Protein AF-A0A183VAA6-F1 (afdb_monomer_lite)

Radius of gyration: 20.69 Å; chains: 1; bounding box: 38×31×51 Å

Sequence (106 aa):
MDIPTTSNKCILFDPDQLDDKVRSEILEAISNITNQSVNFEERHLTLSYEDWSAKQCINAILPEGLLFSGFSQVGHIVHVNLREELLPYKLAIGKILLEKINNCRY

InterPro domains:
  IPR056744 TRM5/TYW2-like, N-terminal domain [PF25133] (55-105)

Structure (mmCIF, N/CA/C/O backbone):
data_AF-A0A183VAA6-F1
#
_entry.id   AF-A0A183VAA6-F1
#
loop_
_atom_site.group_PDB
_atom_site.id
_atom_site.type_symbol
_atom_site.label_atom_id
_atom_site.label_alt_id
_atom_site.label_comp_id
_atom_site.label_asym_id
_atom_site.label_entity_id
_atom_site.label_seq_id
_atom_site.pdbx_PDB_ins_code
_atom_site.Cartn_x
_atom_site.Cartn_y
_atom_site.Cartn_z
_atom_site.occupancy
_atom_site.B_iso_or_equiv
_atom_site.auth_seq_id
_atom_site.auth_comp_id
_atom_site.auth_asym_id
_atom_site.auth_atom_id
_atom_site.pdbx_PDB_model_num
ATOM 1 N N . MET A 1 1 ? -16.802 10.772 1.376 1.00 41.09 1 MET A N 1
ATOM 2 C CA . MET A 1 1 ? -15.518 11.303 1.881 1.00 41.09 1 MET A CA 1
ATOM 3 C C . MET A 1 1 ? -15.828 11.630 3.318 1.00 41.09 1 MET A C 1
ATOM 5 O O . MET A 1 1 ? -16.369 12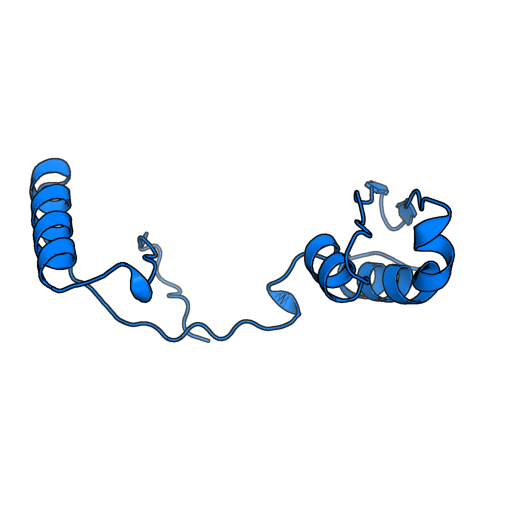.692 3.561 1.00 41.09 1 MET A O 1
ATOM 9 N N . ASP A 1 2 ? -15.628 10.680 4.229 1.00 44.75 2 ASP A N 1
ATOM 10 C CA . ASP A 1 2 ? -16.164 10.783 5.595 1.00 44.75 2 ASP A CA 1
ATOM 11 C C . ASP A 1 2 ? -15.107 10.346 6.610 1.00 44.75 2 ASP A C 1
ATOM 13 O O . ASP A 1 2 ? -15.318 9.485 7.460 1.00 44.75 2 ASP A O 1
ATOM 17 N N . ILE A 1 3 ? -13.926 10.951 6.488 1.00 54.28 3 ILE A N 1
ATOM 18 C CA . ILE A 1 3 ? -12.997 11.075 7.609 1.00 54.28 3 ILE A CA 1
ATOM 19 C C . ILE A 1 3 ? -13.364 12.412 8.268 1.00 54.28 3 ILE A C 1
ATOM 21 O O . ILE A 1 3 ? -13.439 13.412 7.546 1.00 54.28 3 ILE A O 1
ATOM 25 N N . PRO A 1 4 ? -13.645 12.470 9.581 1.00 46.66 4 PRO A N 1
ATOM 26 C CA . PRO A 1 4 ? -14.099 13.702 10.208 1.00 46.66 4 PRO A CA 1
ATOM 27 C C . PRO A 1 4 ? -13.077 14.822 10.000 1.00 46.66 4 PRO A C 1
ATOM 29 O O . PRO A 1 4 ? -11.905 14.685 10.335 1.00 46.66 4 PRO A O 1
ATOM 32 N N . THR A 1 5 ? -13.541 15.963 9.495 1.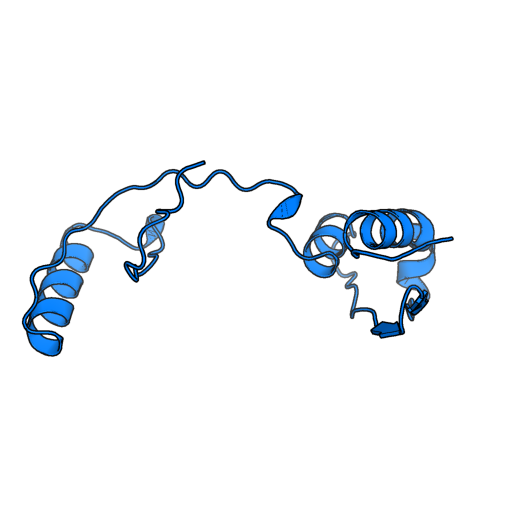00 51.75 5 THR A N 1
ATOM 33 C CA . THR A 1 5 ? -12.811 17.242 9.487 1.00 51.75 5 THR A CA 1
ATOM 34 C C . THR A 1 5 ? -12.638 17.835 10.890 1.00 51.75 5 THR A C 1
ATOM 36 O O . THR A 1 5 ? -12.029 18.892 11.048 1.00 51.75 5 THR A O 1
ATOM 39 N N . THR A 1 6 ? -13.156 17.179 11.928 1.00 47.84 6 THR A N 1
ATOM 40 C CA . THR A 1 6 ? -13.014 17.589 13.322 1.00 47.84 6 THR A CA 1
ATOM 41 C C . THR A 1 6 ? -11.829 16.880 13.968 1.00 47.84 6 THR A C 1
ATOM 43 O O . THR A 1 6 ? -11.623 15.685 13.787 1.00 47.84 6 THR A O 1
ATOM 46 N N . SER A 1 7 ? -11.045 17.634 14.742 1.00 56.06 7 SER A N 1
ATOM 47 C CA . SER A 1 7 ? -9.854 17.202 15.488 1.00 56.06 7 SER A CA 1
ATOM 48 C C . SER A 1 7 ? -10.178 16.220 16.636 1.00 56.06 7 SER A C 1
ATOM 50 O O . SER A 1 7 ? -9.749 16.417 17.772 1.00 56.06 7 SER A O 1
ATOM 52 N N . ASN A 1 8 ? -10.937 15.162 16.363 1.00 67.81 8 ASN A N 1
ATOM 53 C CA . ASN A 1 8 ? -11.266 14.110 17.312 1.00 67.81 8 ASN A CA 1
ATOM 54 C C . ASN A 1 8 ? -10.428 12.874 16.984 1.00 67.81 8 ASN A C 1
ATOM 56 O O . ASN A 1 8 ? -10.483 12.334 15.881 1.00 67.81 8 ASN A O 1
ATOM 60 N N . LYS A 1 9 ? -9.621 12.432 17.950 1.00 75.56 9 LYS A N 1
ATOM 61 C CA . LYS A 1 9 ? -8.839 11.197 17.837 1.00 75.56 9 LYS A CA 1
ATOM 62 C C . LYS A 1 9 ? -9.783 10.006 18.012 1.00 75.56 9 LYS A C 1
ATOM 64 O O . LYS A 1 9 ? -10.556 9.986 18.964 1.00 75.56 9 LYS A O 1
ATOM 69 N N . CYS A 1 10 ? -9.704 9.027 17.120 1.00 84.12 10 CYS A N 1
ATOM 70 C CA . CYS A 1 10 ? -10.439 7.766 17.217 1.00 84.12 10 CYS A CA 1
ATOM 71 C C . CYS A 1 10 ? -9.466 6.580 17.224 1.00 84.12 10 CYS A C 1
ATOM 73 O O . CYS A 1 10 ? -8.311 6.712 16.813 1.00 84.12 10 CYS A O 1
ATOM 75 N N . ILE A 1 11 ? -9.938 5.435 17.718 1.00 85.25 11 ILE A N 1
ATOM 76 C CA . ILE A 1 11 ? -9.210 4.163 17.702 1.00 85.25 11 ILE A CA 1
ATOM 77 C C . ILE A 1 11 ? -9.914 3.258 16.694 1.00 85.25 11 ILE A C 1
ATOM 79 O O . ILE A 1 11 ? -11.126 3.067 16.783 1.00 85.25 11 ILE A O 1
ATOM 83 N N . LEU A 1 12 ? -9.159 2.738 15.726 1.00 87.75 12 LEU A N 1
ATOM 84 C CA . LEU A 1 12 ? -9.667 1.792 14.738 1.00 87.75 12 LEU A CA 1
ATOM 85 C C . LEU A 1 12 ? -9.499 0.370 15.278 1.00 87.75 12 LEU A C 1
ATOM 87 O O . LEU A 1 12 ? -8.418 0.012 15.745 1.00 87.75 12 LEU A O 1
ATOM 91 N N . PHE A 1 13 ? -10.553 -0.429 15.183 1.00 88.38 13 PHE A N 1
ATOM 92 C CA . PHE A 1 13 ? -10.550 -1.828 15.589 1.00 88.38 13 PHE A CA 1
ATOM 93 C C . PHE A 1 13 ? -10.819 -2.726 14.385 1.00 88.38 13 PHE A C 1
ATOM 95 O O . PHE A 1 13 ? -11.508 -2.321 13.449 1.00 88.38 13 PHE A O 1
ATOM 102 N N . ASP A 1 14 ? -10.278 -3.940 14.434 1.00 87.00 14 ASP A N 1
ATOM 103 C CA . ASP A 1 14 ? -10.585 -4.999 13.478 1.00 87.00 14 ASP A CA 1
ATOM 104 C C . ASP A 1 14 ? -12.001 -5.547 13.759 1.00 87.00 14 ASP A C 1
ATOM 106 O O . ASP A 1 14 ? -12.230 -6.064 14.859 1.00 87.00 14 ASP A O 1
ATOM 110 N N . PRO A 1 15 ? -12.961 -5.419 12.821 1.00 85.38 15 PRO A N 1
ATOM 111 C CA . PRO A 1 15 ? -14.332 -5.886 13.020 1.00 85.38 15 PRO A CA 1
ATOM 112 C C . PRO A 1 15 ? -14.431 -7.385 13.316 1.00 85.38 15 PRO A C 1
ATOM 114 O O . PRO A 1 15 ? -15.298 -7.785 14.089 1.00 85.38 15 PRO A O 1
ATOM 117 N N . ASP A 1 16 ? -13.529 -8.200 12.763 1.00 87.56 16 ASP A N 1
ATOM 118 C CA . ASP A 1 16 ? -13.568 -9.660 12.916 1.00 87.56 16 ASP A CA 1
ATOM 119 C C . ASP A 1 16 ? -13.134 -10.118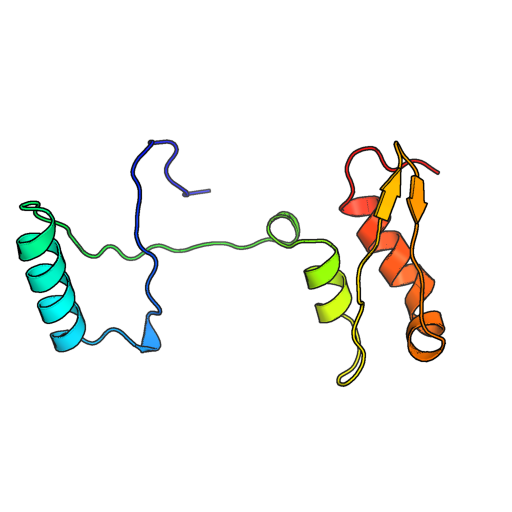 14.319 1.00 87.56 16 ASP A C 1
ATOM 121 O O . ASP A 1 16 ? -13.355 -11.264 14.712 1.00 87.56 16 ASP A O 1
ATOM 125 N N . GLN A 1 17 ? -12.535 -9.213 15.098 1.00 87.62 17 GLN A N 1
ATOM 126 C CA . GLN A 1 17 ? -12.076 -9.458 16.468 1.00 87.62 17 GLN A CA 1
ATOM 127 C C . GLN A 1 17 ? -12.976 -8.793 17.525 1.00 87.62 17 GLN A C 1
ATOM 129 O O . GLN A 1 17 ? -12.655 -8.822 18.713 1.00 87.62 17 GLN A O 1
ATOM 134 N N . LEU A 1 18 ? -14.095 -8.182 17.115 1.00 87.19 18 LEU A N 1
ATOM 135 C CA . LEU A 1 18 ? -15.010 -7.448 17.991 1.00 87.19 18 LEU A C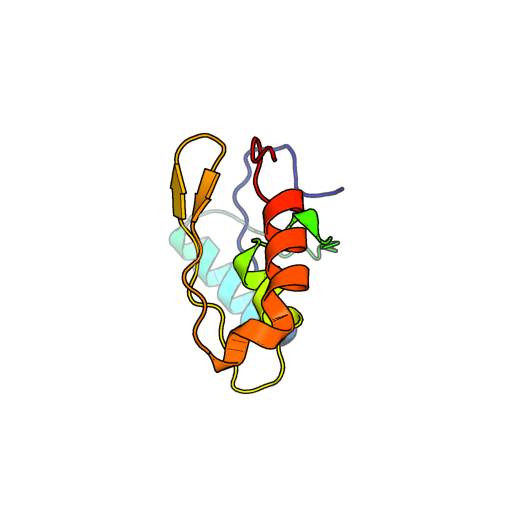A 1
ATOM 136 C C . LEU A 1 18 ? -16.336 -8.193 18.181 1.00 87.19 18 LEU A C 1
ATOM 138 O O . LEU A 1 18 ? -17.301 -7.966 17.452 1.00 87.19 18 LEU A O 1
ATOM 142 N N . ASP A 1 19 ? -16.413 -9.015 19.226 1.00 89.19 19 ASP A N 1
ATOM 143 C CA . ASP A 1 19 ? -17.693 -9.496 19.754 1.00 89.19 19 ASP A CA 1
ATOM 144 C C . ASP A 1 19 ? -18.254 -8.551 20.843 1.00 89.19 19 ASP A C 1
ATOM 146 O O . ASP A 1 19 ? -17.592 -7.612 21.299 1.00 89.19 19 ASP A O 1
ATOM 150 N N . ASP A 1 20 ? -19.500 -8.777 21.267 1.00 87.31 20 ASP A N 1
ATOM 151 C CA . ASP A 1 20 ? -20.168 -7.926 22.265 1.00 87.31 20 ASP A CA 1
ATOM 152 C C . ASP A 1 20 ? -19.476 -7.946 23.638 1.00 87.31 20 ASP A C 1
ATOM 154 O O . ASP A 1 20 ? -19.531 -6.965 24.391 1.00 87.31 20 ASP A O 1
ATOM 158 N N . LYS A 1 21 ? -18.784 -9.043 23.962 1.00 90.75 21 LYS A N 1
ATOM 159 C CA . LYS A 1 21 ? -18.037 -9.180 25.212 1.00 90.75 21 LYS A CA 1
ATOM 160 C C . LYS A 1 21 ? -16.775 -8.319 25.166 1.00 90.75 21 LYS A C 1
ATOM 162 O O . LYS A 1 21 ? -16.578 -7.494 26.055 1.00 90.75 21 LYS A O 1
ATOM 167 N N . VAL A 1 22 ? -15.980 -8.446 24.107 1.00 90.12 22 VAL A N 1
ATOM 168 C CA . VAL A 1 22 ? -14.763 -7.662 23.860 1.00 90.12 22 VAL A CA 1
ATOM 169 C C . VAL A 1 22 ? -15.092 -6.172 23.796 1.00 90.12 22 VAL A C 1
ATOM 171 O O . VAL A 1 22 ? -14.396 -5.360 24.402 1.00 90.12 22 VAL A O 1
ATOM 174 N N . ARG A 1 23 ? -16.196 -5.792 23.138 1.00 89.19 23 ARG A N 1
ATOM 175 C CA . ARG A 1 23 ? -16.677 -4.401 23.132 1.00 89.19 23 ARG A CA 1
ATOM 176 C C . ARG A 1 23 ? -16.915 -3.881 24.546 1.00 89.19 23 ARG A C 1
ATOM 178 O O . ARG A 1 23 ? -16.441 -2.799 24.880 1.00 89.19 23 ARG A O 1
ATOM 185 N N . SER A 1 24 ? -17.608 -4.652 25.379 1.00 89.25 24 SER A N 1
ATOM 186 C CA . SER A 1 24 ? -17.909 -4.258 26.759 1.00 89.25 24 SER A CA 1
ATOM 187 C C . SER A 1 24 ? -16.635 -4.086 27.595 1.00 89.25 24 SER A C 1
ATOM 189 O O . SER A 1 24 ? -16.486 -3.076 28.281 1.00 89.25 24 SER A O 1
ATOM 191 N N . GLU A 1 25 ? -15.682 -5.015 27.470 1.00 91.06 25 GLU A N 1
ATOM 192 C CA . GLU A 1 25 ? -14.381 -4.953 28.152 1.00 91.06 25 GLU A CA 1
ATOM 193 C C . GLU A 1 25 ? -13.565 -3.720 27.727 1.00 91.06 25 GLU A C 1
ATOM 195 O O . GLU A 1 25 ? -12.982 -3.033 28.568 1.00 91.06 25 GLU A O 1
ATOM 200 N N . ILE A 1 26 ? -13.557 -3.390 26.430 1.00 90.00 26 ILE A N 1
ATOM 201 C CA . ILE A 1 26 ? -12.867 -2.205 25.901 1.00 90.00 26 ILE A CA 1
ATOM 202 C C . ILE A 1 26 ? -13.500 -0.914 26.434 1.00 90.00 26 ILE A C 1
ATOM 204 O O . ILE A 1 26 ? -12.771 -0.006 26.840 1.00 90.00 26 ILE A O 1
ATOM 208 N N . LEU A 1 27 ? -14.835 -0.814 26.450 1.00 88.81 27 LEU A N 1
ATOM 209 C CA . LEU A 1 27 ? -15.533 0.366 26.975 1.00 88.81 27 LEU A CA 1
ATOM 210 C C . LEU A 1 27 ? -15.219 0.588 28.457 1.00 88.81 27 LEU A C 1
ATOM 212 O O . LEU A 1 27 ? -14.924 1.715 28.858 1.00 88.81 27 LEU A O 1
ATOM 216 N N . GLU A 1 28 ? -15.231 -0.482 29.254 1.00 89.25 28 GLU A N 1
ATOM 217 C CA . GLU A 1 28 ? -14.893 -0.422 30.676 1.00 89.25 28 GLU A CA 1
ATOM 218 C C . GLU A 1 28 ? -13.430 -0.002 30.884 1.00 89.25 28 GLU A C 1
ATOM 220 O O . GLU A 1 28 ? -13.147 0.920 31.652 1.00 89.25 28 GLU A O 1
ATOM 225 N N . ALA A 1 29 ? -12.495 -0.610 30.148 1.00 89.75 29 ALA A N 1
ATOM 226 C CA . ALA A 1 29 ? -11.076 -0.280 30.234 1.00 89.75 29 ALA A CA 1
ATOM 227 C C . ALA A 1 29 ? -10.797 1.186 29.867 1.00 89.75 29 ALA A C 1
ATOM 229 O O . ALA A 1 29 ? -10.073 1.879 30.586 1.00 89.75 29 ALA A O 1
ATOM 230 N N . ILE A 1 30 ? -11.392 1.689 28.779 1.00 87.38 30 ILE A N 1
ATOM 231 C CA . ILE A 1 30 ? -11.220 3.087 28.366 1.00 87.38 30 ILE A CA 1
ATOM 232 C C . ILE A 1 30 ? -11.835 4.028 29.401 1.00 87.38 30 ILE A C 1
ATOM 234 O O . ILE A 1 30 ? -11.202 5.029 29.748 1.00 87.38 30 ILE A O 1
ATOM 238 N N . SER A 1 31 ? -13.020 3.710 29.927 1.00 88.00 31 SER A N 1
ATOM 239 C CA . SER A 1 31 ? -13.669 4.533 30.948 1.00 88.00 31 SER A CA 1
ATOM 240 C C . SER A 1 31 ? -12.826 4.623 32.221 1.00 88.00 31 SER A C 1
ATOM 242 O O . SER A 1 31 ? -12.599 5.724 32.720 1.00 88.00 31 SER A O 1
ATOM 244 N N . ASN A 1 32 ? -12.252 3.505 32.672 1.00 89.19 32 ASN A N 1
ATOM 245 C CA . ASN A 1 32 ? -11.381 3.455 33.849 1.00 89.19 32 ASN A CA 1
ATOM 246 C C . ASN A 1 32 ? -10.074 4.248 33.678 1.00 89.19 32 ASN A C 1
ATOM 248 O O . ASN A 1 32 ? -9.579 4.834 34.638 1.00 89.19 32 ASN A O 1
ATOM 252 N N . ILE A 1 33 ? -9.498 4.272 32.472 1.00 88.38 33 ILE A N 1
ATOM 253 C CA . ILE A 1 33 ? -8.228 4.971 32.204 1.00 88.38 33 ILE A CA 1
ATOM 254 C C . ILE A 1 33 ? -8.448 6.469 31.973 1.00 88.38 33 ILE A C 1
ATOM 256 O O . ILE A 1 33 ? -7.652 7.297 32.415 1.00 88.38 33 ILE A O 1
ATOM 260 N N . THR A 1 34 ? -9.494 6.823 31.228 1.00 84.44 34 THR A N 1
ATOM 261 C CA . THR A 1 34 ? -9.697 8.192 30.725 1.00 84.44 34 THR A CA 1
ATOM 262 C C . THR A 1 34 ? -10.716 8.988 31.530 1.00 84.44 34 THR A C 1
ATOM 264 O O . THR A 1 34 ? -10.780 10.208 31.384 1.00 84.44 34 THR A O 1
ATOM 267 N N . ASN A 1 35 ? -11.514 8.321 32.372 1.00 85.56 35 ASN A N 1
ATOM 268 C CA . ASN A 1 35 ? -12.680 8.890 33.045 1.00 85.56 35 ASN A CA 1
ATOM 269 C C . ASN A 1 35 ? -13.711 9.493 32.063 1.00 85.56 35 ASN A C 1
ATOM 271 O O . ASN A 1 35 ? -14.490 10.375 32.430 1.00 85.56 35 ASN A O 1
ATOM 275 N N . GLN A 1 36 ? -13.702 9.041 30.802 1.00 82.38 36 GLN A N 1
ATOM 276 C CA . GLN A 1 36 ? -14.603 9.485 29.740 1.00 82.38 36 GLN A CA 1
ATOM 277 C C . GLN A 1 36 ? -15.521 8.348 29.291 1.00 82.38 36 GLN A C 1
ATOM 279 O O . GLN A 1 36 ? -15.167 7.171 29.350 1.00 82.38 36 GLN A O 1
ATOM 284 N N . SER A 1 37 ? -16.715 8.718 28.829 1.00 80.56 37 SER A N 1
ATOM 285 C CA . SER A 1 37 ?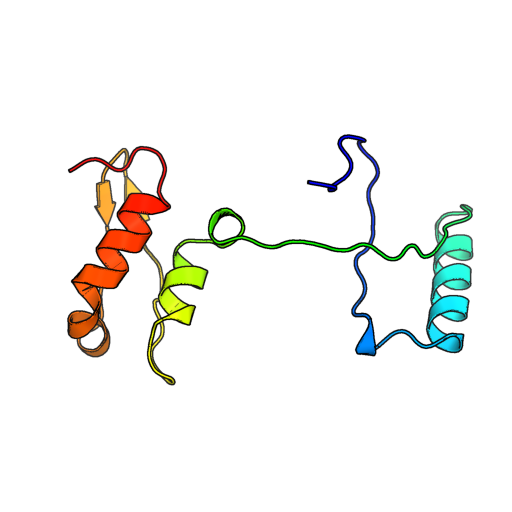 -17.616 7.799 28.138 1.00 80.56 37 SER A CA 1
ATOM 286 C C . SER A 1 37 ? -17.311 7.842 26.644 1.00 80.56 37 SER A C 1
ATOM 288 O O . SER A 1 37 ? -17.297 8.919 26.044 1.00 80.56 37 SER A O 1
ATOM 290 N N . VAL A 1 38 ? -17.042 6.678 26.059 1.00 84.12 38 VAL A N 1
ATOM 291 C CA . VAL A 1 38 ? -16.783 6.498 24.627 1.00 84.12 38 VAL A CA 1
ATOM 292 C C . VAL A 1 38 ? -17.822 5.546 24.048 1.00 84.12 38 VAL A C 1
ATOM 294 O O . VAL A 1 38 ? -18.357 4.707 24.765 1.00 84.12 38 VAL A O 1
ATOM 297 N N . ASN A 1 39 ? -18.109 5.671 22.755 1.00 83.44 39 ASN A N 1
ATOM 298 C CA . ASN A 1 39 ? -19.059 4.807 22.060 1.00 83.44 39 ASN A CA 1
ATOM 299 C C . ASN A 1 39 ? -18.372 4.118 20.884 1.00 83.44 39 ASN A C 1
ATOM 301 O O . ASN A 1 39 ? -17.495 4.703 20.244 1.00 83.44 39 ASN A O 1
ATOM 305 N N . PHE A 1 40 ? -18.811 2.897 20.582 1.00 85.88 40 PHE A N 1
ATOM 306 C CA . PHE A 1 40 ? -18.483 2.261 19.314 1.00 85.88 40 PHE A CA 1
ATOM 307 C C . PHE A 1 40 ? -19.298 2.883 18.193 1.00 85.88 40 PHE A C 1
ATOM 309 O O . PHE A 1 40 ? -20.478 3.196 18.351 1.00 85.88 40 PHE A O 1
ATOM 316 N N . GLU A 1 41 ? -18.654 3.029 17.047 1.00 85.25 41 GLU A N 1
ATOM 317 C CA . GLU A 1 41 ? -19.282 3.570 15.864 1.00 85.25 41 GLU A CA 1
ATOM 318 C C . GLU A 1 41 ? -18.763 2.836 14.634 1.00 85.25 41 GLU A C 1
ATOM 320 O O . GLU A 1 41 ? -17.554 2.702 14.439 1.00 85.25 41 GLU A O 1
ATOM 325 N N . GLU A 1 42 ? -19.685 2.353 13.805 1.00 85.56 42 GLU A N 1
ATOM 326 C CA . GLU A 1 42 ? -19.338 1.741 12.530 1.00 85.56 42 GLU A CA 1
ATOM 327 C C . GLU A 1 42 ? -19.129 2.819 11.465 1.00 85.56 42 GLU A C 1
ATOM 329 O O . GLU A 1 42 ? -19.853 3.820 11.373 1.00 85.56 42 GLU A O 1
ATOM 334 N N . ARG A 1 43 ? -18.088 2.622 10.657 1.00 81.81 43 ARG A N 1
ATOM 335 C CA . ARG A 1 43 ? -17.680 3.554 9.611 1.00 81.81 43 ARG A CA 1
ATOM 336 C C . ARG A 1 43 ? -17.299 2.797 8.356 1.00 81.81 43 ARG A C 1
ATOM 338 O O . ARG A 1 43 ? -16.499 1.868 8.396 1.00 81.81 43 ARG A O 1
ATOM 345 N N . HIS A 1 44 ? -17.821 3.262 7.227 1.00 82.94 44 HIS A N 1
ATOM 346 C CA . HIS A 1 44 ? -17.376 2.804 5.921 1.00 82.94 44 HIS A CA 1
ATOM 347 C C . HIS A 1 44 ? -16.193 3.650 5.456 1.00 82.94 44 HIS A C 1
ATOM 349 O O . HIS A 1 44 ? -16.326 4.848 5.207 1.00 82.94 44 HIS A O 1
ATOM 355 N N . LEU A 1 45 ? -15.034 3.012 5.316 1.00 82.81 45 LEU A N 1
ATOM 356 C CA . LEU A 1 45 ? -13.843 3.616 4.732 1.00 82.81 45 LEU A CA 1
ATOM 357 C C . LEU A 1 45 ? -13.749 3.189 3.269 1.00 82.81 45 LEU A C 1
ATOM 359 O O . LEU A 1 45 ? -13.637 2.006 2.960 1.00 82.81 45 LEU A O 1
ATOM 363 N N . THR A 1 46 ? -13.809 4.157 2.358 1.00 87.06 46 THR A N 1
ATOM 364 C CA . THR A 1 46 ? -13.529 3.913 0.940 1.00 87.06 46 THR A CA 1
ATOM 365 C C . THR A 1 46 ? -12.070 4.244 0.688 1.00 87.06 46 THR A C 1
ATOM 367 O O . THR A 1 46 ? -11.700 5.414 0.729 1.00 87.06 46 THR A O 1
ATOM 370 N N . LEU A 1 47 ? -11.257 3.217 0.452 1.00 88.44 47 LEU A N 1
ATOM 371 C CA . LEU A 1 47 ? -9.861 3.382 0.063 1.00 88.44 47 LEU A CA 1
ATOM 372 C C . LEU A 1 47 ? -9.757 3.428 -1.460 1.00 88.44 47 LEU A C 1
ATOM 374 O O . LEU A 1 47 ? -10.369 2.629 -2.169 1.00 88.44 47 LEU A O 1
ATOM 378 N N . SER A 1 48 ? -8.956 4.358 -1.951 1.00 91.81 48 SER A N 1
ATOM 379 C CA . SER A 1 48 ? -8.631 4.546 -3.358 1.00 91.81 48 SER A CA 1
ATOM 380 C C . SER A 1 48 ? -7.139 4.323 -3.590 1.00 91.81 48 SER A C 1
ATOM 382 O O . SER A 1 48 ? -6.361 4.195 -2.648 1.00 91.81 48 SER A O 1
ATOM 384 N N . TYR A 1 49 ? -6.711 4.312 -4.853 1.00 91.50 49 TYR A N 1
ATOM 385 C CA . TYR A 1 49 ? -5.290 4.263 -5.216 1.00 91.50 49 TYR A CA 1
ATOM 386 C C . TYR A 1 49 ? -4.462 5.385 -4.558 1.00 91.50 49 TYR A C 1
ATOM 388 O O . TYR A 1 49 ? -3.274 5.208 -4.266 1.00 91.50 49 TYR A O 1
ATOM 396 N N . GLU A 1 50 ? -5.083 6.534 -4.276 1.00 90.25 50 GLU A N 1
ATOM 397 C CA . GLU A 1 50 ? -4.374 7.670 -3.697 1.00 90.25 50 GLU A CA 1
ATOM 398 C C . GLU A 1 50 ? -3.963 7.468 -2.240 1.00 90.25 50 GLU A C 1
ATOM 400 O O . GLU A 1 50 ? -2.911 7.961 -1.831 1.00 90.25 50 GLU A O 1
ATOM 405 N N . ASP A 1 51 ? -4.710 6.646 -1.506 1.00 92.00 51 ASP A N 1
ATOM 406 C CA . ASP A 1 51 ? -4.496 6.386 -0.082 1.00 92.00 51 ASP A CA 1
ATOM 407 C C . ASP A 1 51 ? -3.308 5.444 0.191 1.00 92.00 51 ASP A C 1
ATOM 409 O O . ASP A 1 51 ? -2.861 5.301 1.330 1.00 92.00 51 ASP A O 1
ATOM 413 N N . TRP A 1 52 ? -2.758 4.815 -0.852 1.00 94.00 52 TRP A N 1
ATOM 414 C CA . TRP A 1 52 ? -1.630 3.891 -0.753 1.00 94.00 52 TRP A CA 1
ATOM 415 C C . TRP A 1 52 ? -0.312 4.556 -1.146 1.00 94.00 52 TRP A C 1
ATOM 417 O O . TRP A 1 52 ? -0.240 5.369 -2.067 1.00 94.00 52 TRP A O 1
ATOM 427 N N . SER A 1 53 ? 0.780 4.173 -0.483 1.00 94.56 53 SER A N 1
ATOM 428 C CA . SER A 1 53 ? 2.122 4.608 -0.885 1.00 94.56 53 SER A CA 1
ATOM 429 C C . SER A 1 53 ? 2.553 3.958 -2.204 1.00 94.56 53 SER A C 1
ATOM 431 O O . SER A 1 53 ? 2.163 2.832 -2.513 1.00 94.56 53 SER A O 1
ATOM 433 N N . ALA A 1 54 ? 3.457 4.610 -2.944 1.00 95.44 54 ALA A N 1
ATOM 434 C CA . ALA A 1 54 ? 4.018 4.042 -4.173 1.00 95.44 54 ALA A CA 1
ATOM 435 C C . ALA A 1 54 ? 4.598 2.632 -3.957 1.00 95.44 54 ALA A C 1
ATOM 437 O O . ALA A 1 54 ? 4.388 1.740 -4.773 1.00 95.44 54 ALA A O 1
ATOM 438 N N . LYS A 1 55 ? 5.273 2.399 -2.822 1.00 96.31 55 LYS A N 1
ATOM 439 C CA . LYS A 1 55 ? 5.820 1.082 -2.462 1.00 96.31 55 LYS A CA 1
ATOM 440 C C . LYS A 1 55 ? 4.726 0.027 -2.278 1.00 96.31 55 LYS A C 1
ATOM 442 O O . LYS A 1 55 ? 4.918 -1.102 -2.720 1.00 96.31 55 LYS A O 1
ATOM 447 N N . GLN A 1 56 ? 3.610 0.370 -1.634 1.00 96.69 56 GLN A N 1
ATOM 448 C CA . GLN A 1 56 ? 2.473 -0.546 -1.487 1.00 96.69 56 GLN A CA 1
ATOM 449 C C . GLN A 1 56 ? 1.853 -0.862 -2.849 1.00 96.69 56 GLN A C 1
ATOM 451 O O . GLN A 1 56 ? 1.689 -2.036 -3.166 1.00 96.69 56 GLN A O 1
ATOM 456 N N . CYS A 1 57 ? 1.614 0.156 -3.683 1.00 97.00 57 CYS A N 1
ATOM 457 C CA . CYS A 1 57 ? 1.079 -0.041 -5.031 1.00 97.00 57 CYS A CA 1
ATOM 458 C C . CYS A 1 57 ? 1.992 -0.921 -5.895 1.00 97.00 57 CYS A C 1
ATOM 460 O O . CYS A 1 57 ? 1.510 -1.823 -6.570 1.00 97.00 57 CYS A O 1
ATOM 462 N N . ILE A 1 58 ? 3.310 -0.695 -5.853 1.00 97.38 58 ILE A N 1
ATOM 463 C CA . ILE A 1 58 ? 4.277 -1.514 -6.593 1.00 97.38 58 ILE A CA 1
ATOM 464 C C . ILE A 1 58 ? 4.237 -2.962 -6.105 1.00 97.38 58 ILE A C 1
ATOM 466 O O . ILE A 1 58 ? 4.109 -3.868 -6.918 1.00 97.38 58 ILE A O 1
ATOM 470 N N . ASN A 1 59 ? 4.327 -3.199 -4.795 1.00 97.12 59 ASN A N 1
ATOM 471 C CA . ASN A 1 59 ? 4.339 -4.565 -4.267 1.00 97.12 59 ASN A CA 1
ATOM 472 C C . ASN A 1 59 ? 3.028 -5.315 -4.528 1.00 97.12 59 ASN A C 1
ATOM 474 O O . ASN A 1 59 ? 3.064 -6.527 -4.695 1.00 97.12 59 ASN A O 1
ATOM 478 N N . ALA A 1 60 ? 1.897 -4.613 -4.623 1.00 96.19 60 ALA A N 1
ATOM 479 C CA . ALA A 1 60 ? 0.606 -5.221 -4.936 1.00 96.19 60 ALA A CA 1
ATOM 480 C C . ALA A 1 60 ? 0.499 -5.759 -6.376 1.00 96.19 60 ALA A C 1
ATOM 482 O O . ALA A 1 60 ? -0.338 -6.619 -6.634 1.00 96.19 60 ALA A O 1
ATOM 483 N N . ILE A 1 61 ? 1.320 -5.265 -7.314 1.00 95.62 61 ILE A N 1
ATOM 484 C CA . ILE A 1 61 ? 1.315 -5.721 -8.717 1.00 95.62 61 ILE A CA 1
ATOM 485 C C . ILE A 1 61 ? 2.435 -6.715 -9.040 1.00 95.62 61 ILE A C 1
ATOM 487 O O . ILE A 1 61 ? 2.505 -7.215 -10.164 1.00 95.62 61 ILE A O 1
ATOM 491 N N . LEU A 1 62 ? 3.350 -6.956 -8.100 1.00 96.75 62 LEU A N 1
ATOM 492 C CA . LEU A 1 62 ? 4.436 -7.905 -8.298 1.00 96.75 62 LEU A CA 1
ATOM 493 C C . LEU A 1 62 ? 3.943 -9.342 -8.061 1.00 96.75 62 LEU A C 1
ATOM 495 O O . LEU A 1 62 ? 3.074 -9.564 -7.219 1.00 96.75 62 LEU A O 1
ATOM 499 N N . PRO A 1 63 ? 4.509 -10.331 -8.774 1.00 96.81 63 PRO A N 1
ATOM 500 C CA . PRO A 1 63 ? 4.313 -11.735 -8.442 1.00 96.81 63 PRO A CA 1
ATOM 501 C C . PRO A 1 63 ? 4.737 -12.062 -7.009 1.00 96.81 63 PRO A C 1
ATOM 503 O O . PRO A 1 63 ? 5.620 -11.417 -6.437 1.00 96.81 63 PRO A O 1
ATOM 506 N N . GLU A 1 64 ? 4.163 -13.136 -6.473 1.00 94.94 64 GLU A N 1
ATOM 507 C CA . GLU A 1 64 ? 4.540 -13.673 -5.169 1.00 94.94 64 GLU A CA 1
ATOM 508 C C . GLU A 1 64 ? 6.050 -13.968 -5.093 1.00 94.94 64 GLU A C 1
ATOM 510 O O . GLU A 1 64 ? 6.670 -14.433 -6.051 1.00 94.94 64 GLU A O 1
ATOM 515 N N . GLY A 1 65 ? 6.657 -13.660 -3.945 1.00 94.12 65 GLY A N 1
ATOM 516 C CA . GLY A 1 65 ? 8.093 -13.831 -3.707 1.00 94.12 65 GLY A CA 1
ATOM 517 C C . GLY A 1 65 ? 8.974 -12.675 -4.192 1.00 94.12 65 GLY A C 1
ATOM 518 O O . GLY A 1 65 ? 10.123 -12.584 -3.761 1.00 94.12 65 GLY A O 1
ATOM 519 N N . LEU A 1 66 ? 8.456 -11.752 -5.011 1.00 96.50 66 LEU A N 1
ATOM 520 C CA . LEU A 1 66 ? 9.179 -10.543 -5.408 1.00 96.50 66 LEU A CA 1
ATOM 521 C C . LEU A 1 66 ? 8.818 -9.362 -4.507 1.00 96.50 66 LEU A C 1
ATOM 523 O O . LEU A 1 66 ? 7.659 -9.145 -4.165 1.00 96.50 66 LEU A O 1
ATOM 527 N N . LEU A 1 67 ? 9.826 -8.567 -4.134 1.00 96.12 67 LEU A N 1
ATOM 528 C CA . LEU A 1 67 ? 9.628 -7.412 -3.258 1.00 96.12 67 LEU A CA 1
ATOM 529 C C . LEU A 1 67 ? 10.411 -6.191 -3.735 1.00 96.12 67 LEU A C 1
ATOM 531 O O . LEU A 1 67 ? 11.640 -6.208 -3.855 1.00 96.12 67 LEU A O 1
ATOM 535 N N . PHE A 1 68 ? 9.699 -5.086 -3.907 1.00 96.62 68 PHE A N 1
ATOM 536 C CA . PHE A 1 68 ? 10.273 -3.769 -4.098 1.00 96.62 68 PHE A CA 1
ATOM 537 C C . PHE A 1 68 ? 10.729 -3.176 -2.760 1.00 96.62 68 PHE A C 1
ATOM 539 O O . PHE A 1 68 ? 9.936 -2.948 -1.837 1.00 96.62 68 PHE A O 1
ATOM 546 N N . SER A 1 69 ? 12.032 -2.917 -2.652 1.00 93.75 69 SER A N 1
ATOM 547 C CA . SER A 1 69 ? 12.673 -2.426 -1.429 1.00 93.75 69 SER A CA 1
ATOM 548 C C . SER A 1 69 ? 12.322 -0.964 -1.142 1.00 93.75 69 SER A C 1
ATOM 550 O O . SER A 1 69 ? 11.963 -0.629 -0.008 1.00 93.75 69 SER A O 1
ATOM 552 N N . GLY A 1 70 ? 12.361 -0.111 -2.164 1.00 93.94 70 GLY A N 1
ATOM 553 C CA . GLY A 1 70 ? 12.070 1.312 -2.059 1.00 93.94 70 GLY A CA 1
ATOM 554 C C . GLY A 1 70 ? 12.769 2.137 -3.136 1.00 93.94 70 GLY A C 1
ATOM 555 O O . GLY A 1 70 ? 13.376 1.611 -4.067 1.00 93.94 70 GLY A O 1
ATOM 556 N N . PHE A 1 71 ? 12.681 3.451 -2.984 1.00 95.06 71 PHE A N 1
ATOM 557 C CA . PHE A 1 71 ? 13.309 4.446 -3.846 1.00 95.06 71 PHE A CA 1
ATOM 558 C C . PHE A 1 71 ? 13.810 5.611 -2.987 1.00 95.06 71 PHE A C 1
ATOM 560 O O . PHE A 1 71 ? 13.493 5.710 -1.800 1.00 95.06 71 PHE A O 1
ATOM 567 N N . SER A 1 72 ? 14.588 6.506 -3.581 1.00 93.81 72 SER A N 1
ATOM 568 C CA . SER A 1 72 ? 14.952 7.790 -2.980 1.00 93.81 72 SER A CA 1
ATOM 569 C C . SER A 1 72 ? 14.626 8.912 -3.954 1.00 93.81 72 SER A C 1
ATOM 571 O O . SER A 1 72 ? 14.722 8.722 -5.162 1.00 93.81 72 SER A O 1
ATOM 573 N N . GLN A 1 73 ? 14.241 10.077 -3.443 1.00 92.12 73 GLN A N 1
ATOM 574 C CA . GLN A 1 73 ? 13.939 11.247 -4.262 1.00 92.12 73 GLN A CA 1
ATOM 575 C C . GLN A 1 73 ? 14.917 12.373 -3.933 1.00 92.12 73 GLN A C 1
ATOM 577 O O . GLN A 1 73 ? 15.095 12.723 -2.767 1.00 92.12 73 GLN A O 1
ATOM 582 N N . VAL A 1 74 ? 15.526 12.955 -4.965 1.00 89.88 74 VAL A N 1
ATOM 583 C CA . VAL A 1 74 ? 16.363 14.155 -4.863 1.00 89.88 74 VAL A CA 1
ATOM 584 C C . VAL A 1 74 ? 15.781 15.212 -5.794 1.00 89.88 74 VAL A C 1
ATOM 586 O O . VAL A 1 74 ? 15.877 15.114 -7.017 1.00 89.88 74 VAL A O 1
ATOM 589 N N . GLY A 1 75 ? 15.127 16.221 -5.215 1.00 87.62 75 GLY A N 1
ATOM 590 C CA . GLY A 1 75 ? 14.373 17.211 -5.981 1.00 87.62 75 GLY A CA 1
ATOM 591 C C . GLY A 1 75 ? 13.250 16.555 -6.790 1.00 87.62 75 GLY A C 1
ATOM 592 O O . GLY A 1 75 ? 12.329 15.972 -6.225 1.00 87.62 75 GLY A O 1
ATOM 593 N N . HIS A 1 76 ? 13.336 16.648 -8.114 1.00 88.44 76 HIS A N 1
ATOM 594 C CA . HIS A 1 76 ? 12.376 16.069 -9.062 1.00 88.44 76 HIS A CA 1
ATOM 595 C C . HIS A 1 76 ? 12.832 14.716 -9.632 1.00 88.44 76 HIS A C 1
ATOM 597 O O . HIS A 1 76 ? 12.152 14.163 -10.490 1.00 88.44 76 HIS A O 1
ATOM 603 N N . ILE A 1 77 ? 13.975 14.190 -9.177 1.00 89.69 77 ILE A N 1
ATOM 604 C CA . ILE A 1 77 ? 14.551 12.936 -9.665 1.00 89.69 77 ILE A CA 1
ATOM 605 C C . ILE A 1 77 ? 14.254 11.827 -8.661 1.00 89.69 77 ILE A C 1
ATOM 607 O O . ILE A 1 77 ? 14.588 11.938 -7.479 1.00 89.69 77 ILE A O 1
ATOM 611 N N . VAL A 1 78 ? 13.677 10.732 -9.150 1.00 93.25 78 VAL A N 1
ATOM 612 C CA . VAL A 1 78 ? 13.482 9.500 -8.385 1.00 93.25 78 VAL A CA 1
ATOM 613 C C . VAL A 1 78 ? 14.562 8.493 -8.771 1.00 93.25 78 VAL A C 1
ATOM 615 O O . VAL A 1 78 ? 14.675 8.083 -9.924 1.00 93.25 78 VAL A O 1
ATOM 618 N N . HIS A 1 79 ? 15.361 8.090 -7.788 1.00 93.06 79 HIS A N 1
ATOM 619 C CA . HIS A 1 79 ? 16.386 7.067 -7.917 1.00 93.06 79 HIS A CA 1
ATOM 620 C C . HIS A 1 79 ? 15.870 5.730 -7.382 1.00 93.06 79 HIS A C 1
ATOM 622 O O . HIS A 1 79 ? 15.409 5.630 -6.241 1.00 93.06 79 HIS A O 1
ATOM 628 N N . VAL A 1 80 ? 15.973 4.693 -8.210 1.00 93.56 80 VAL A N 1
ATOM 629 C CA . VAL A 1 80 ? 15.471 3.350 -7.918 1.00 93.56 80 VAL A CA 1
ATOM 630 C C . VAL A 1 80 ? 16.559 2.339 -8.230 1.00 93.56 80 VAL A C 1
ATOM 632 O O . VAL A 1 80 ? 17.080 2.320 -9.342 1.00 93.56 80 VAL A O 1
ATOM 635 N N . ASN A 1 81 ? 16.864 1.469 -7.270 1.00 92.38 81 ASN A N 1
ATOM 636 C CA . ASN A 1 81 ? 17.772 0.352 -7.489 1.00 92.38 81 ASN A CA 1
ATOM 637 C C . ASN A 1 81 ? 16.964 -0.942 -7.638 1.00 92.38 81 ASN A C 1
ATOM 639 O O . ASN A 1 81 ? 16.447 -1.476 -6.654 1.00 92.38 81 ASN A O 1
ATOM 643 N N . LEU A 1 82 ? 16.817 -1.415 -8.876 1.00 95.00 82 LEU A N 1
ATOM 644 C CA . LEU A 1 82 ? 16.087 -2.643 -9.178 1.00 95.00 82 LEU A CA 1
ATOM 645 C C . LEU A 1 82 ? 17.040 -3.836 -9.201 1.00 95.00 82 LEU A C 1
ATOM 647 O O . LEU A 1 82 ? 18.027 -3.841 -9.932 1.00 95.00 82 LEU A O 1
ATOM 651 N N . ARG A 1 83 ? 16.692 -4.873 -8.436 1.00 94.69 83 ARG A N 1
ATOM 652 C CA . ARG A 1 83 ? 17.292 -6.207 -8.565 1.00 94.69 83 ARG A CA 1
ATOM 653 C C . ARG A 1 83 ? 16.928 -6.810 -9.924 1.00 94.69 83 ARG A C 1
ATOM 655 O O . ARG A 1 83 ? 15.895 -6.451 -10.488 1.00 94.69 83 ARG A O 1
ATOM 662 N N . GLU A 1 84 ? 17.737 -7.744 -10.424 1.00 96.31 84 GLU A N 1
ATOM 663 C CA . GLU A 1 84 ? 17.537 -8.361 -11.748 1.00 96.31 84 GLU A CA 1
ATOM 664 C C . GLU A 1 84 ? 16.128 -8.943 -11.930 1.00 96.31 84 GLU A C 1
ATOM 666 O O . GLU A 1 84 ? 15.479 -8.703 -12.946 1.00 96.31 84 GLU A O 1
ATOM 671 N N . GLU A 1 85 ? 15.612 -9.603 -10.894 1.00 96.88 85 GLU A N 1
ATOM 672 C CA . GLU A 1 85 ? 14.256 -10.163 -10.829 1.00 96.88 85 GLU A CA 1
ATOM 673 C C . GLU A 1 85 ? 13.130 -9.123 -11.016 1.00 96.88 85 GLU A C 1
ATOM 675 O O . GLU A 1 85 ? 12.035 -9.464 -11.460 1.00 96.88 85 GLU A O 1
ATOM 680 N N . LEU A 1 86 ? 13.394 -7.844 -10.722 1.00 97.38 86 LEU A N 1
ATOM 681 C CA . LEU A 1 86 ? 12.434 -6.745 -10.864 1.00 97.38 86 LEU A CA 1
ATOM 682 C C . LEU A 1 86 ? 12.554 -6.006 -12.204 1.00 97.38 86 LEU A C 1
ATOM 684 O O . LEU A 1 86 ? 11.666 -5.224 -12.550 1.00 97.38 86 LEU A O 1
ATOM 688 N N . LEU A 1 87 ? 13.620 -6.240 -12.978 1.00 96.75 87 LEU A N 1
ATOM 689 C CA . LEU A 1 87 ? 13.835 -5.576 -14.268 1.00 96.75 87 LEU A CA 1
ATOM 690 C C . LEU A 1 87 ? 12.685 -5.770 -15.270 1.00 96.75 87 LEU A C 1
ATOM 692 O O . LEU A 1 87 ? 12.364 -4.791 -15.954 1.00 96.75 87 LEU A O 1
ATOM 696 N N . PRO A 1 88 ? 12.015 -6.940 -15.354 1.00 97.50 88 PRO A N 1
ATOM 697 C CA . PRO A 1 88 ? 10.844 -7.105 -16.218 1.00 97.50 88 PRO A CA 1
ATOM 698 C C . PRO A 1 88 ? 9.698 -6.132 -15.892 1.00 97.50 88 PRO A C 1
ATOM 700 O O . PRO A 1 88 ? 8.930 -5.763 -16.777 1.00 97.50 88 PRO A O 1
ATOM 703 N N . TYR A 1 89 ? 9.619 -5.650 -14.648 1.00 97.44 89 TYR A N 1
ATOM 704 C CA . TYR A 1 89 ? 8.556 -4.770 -14.150 1.00 97.44 89 TYR A CA 1
ATOM 705 C C . TYR A 1 89 ? 8.957 -3.289 -14.123 1.00 97.44 89 TYR A C 1
ATOM 707 O O . TYR A 1 89 ? 8.158 -2.443 -13.719 1.00 97.44 89 TYR A O 1
ATOM 715 N N . LYS A 1 90 ? 10.168 -2.938 -14.586 1.00 96.38 90 LYS A N 1
ATOM 716 C CA . LYS A 1 90 ? 10.735 -1.578 -14.478 1.00 96.38 90 LYS A CA 1
ATOM 717 C C . LYS A 1 90 ? 9.822 -0.471 -15.016 1.00 96.38 90 LYS A C 1
ATOM 719 O O . LYS A 1 90 ? 9.788 0.618 -14.453 1.00 96.38 90 LYS A O 1
ATOM 724 N N . LEU A 1 91 ? 9.065 -0.744 -16.083 1.00 96.88 91 LEU A N 1
ATOM 725 C CA . LEU A 1 91 ? 8.147 0.232 -16.680 1.00 96.88 91 LEU A CA 1
ATOM 726 C C . LEU A 1 91 ? 6.901 0.453 -15.819 1.00 96.88 91 LEU A C 1
ATOM 728 O O . LEU A 1 91 ? 6.471 1.591 -15.666 1.00 96.88 91 LEU A O 1
ATOM 732 N N . ALA A 1 92 ? 6.333 -0.611 -15.247 1.00 97.31 92 ALA A N 1
ATOM 733 C CA . ALA A 1 92 ? 5.188 -0.499 -14.346 1.00 97.31 92 ALA A CA 1
ATOM 734 C C . ALA A 1 92 ? 5.586 0.223 -13.050 1.00 97.31 92 ALA A C 1
ATOM 736 O O . ALA A 1 92 ? 4.906 1.155 -12.628 1.00 97.31 92 ALA A O 1
ATOM 737 N N . ILE A 1 93 ? 6.748 -0.136 -12.494 1.00 97.06 93 ILE A N 1
ATOM 738 C CA . ILE A 1 93 ? 7.345 0.536 -11.333 1.00 97.06 93 ILE A CA 1
ATOM 739 C C . ILE A 1 93 ? 7.555 2.026 -11.625 1.00 97.06 93 ILE A C 1
ATOM 741 O O . ILE A 1 93 ? 7.133 2.872 -10.841 1.00 97.06 93 ILE A O 1
ATOM 745 N N . GLY A 1 94 ? 8.164 2.354 -12.769 1.00 95.12 94 GLY A N 1
ATOM 746 C CA . GLY A 1 94 ? 8.410 3.736 -13.175 1.00 95.12 94 GLY A CA 1
ATOM 747 C C . GLY A 1 94 ? 7.129 4.556 -13.335 1.00 95.12 94 GLY A C 1
ATOM 748 O O . GLY A 1 94 ? 7.087 5.693 -12.879 1.00 95.12 94 GLY A O 1
ATOM 749 N N . LYS A 1 95 ? 6.070 3.977 -13.918 1.00 95.31 95 LYS A N 1
ATOM 750 C CA . LYS A 1 95 ? 4.762 4.642 -14.050 1.00 95.31 95 LYS A CA 1
ATOM 751 C C . LYS A 1 95 ? 4.140 4.959 -12.694 1.00 95.31 95 LYS A C 1
ATOM 753 O O . LYS A 1 95 ? 3.779 6.103 -12.459 1.00 95.31 95 LYS A O 1
ATOM 758 N N . ILE A 1 96 ? 4.101 3.982 -11.785 1.00 96.12 96 ILE A N 1
ATOM 759 C CA . ILE A 1 96 ? 3.561 4.189 -10.434 1.00 96.12 96 ILE A CA 1
ATOM 760 C C . ILE A 1 96 ? 4.356 5.270 -9.693 1.00 96.12 96 ILE A C 1
ATOM 762 O O . ILE A 1 96 ? 3.771 6.127 -9.041 1.00 96.12 96 ILE A O 1
ATOM 766 N N . LEU A 1 97 ? 5.688 5.265 -9.796 1.00 95.19 97 LEU A N 1
ATOM 767 C CA . LEU A 1 97 ? 6.514 6.300 -9.169 1.00 95.19 97 LEU A CA 1
ATOM 768 C C . LEU A 1 97 ? 6.269 7.682 -9.782 1.00 95.19 97 LEU A C 1
ATOM 770 O O . LEU A 1 97 ? 6.212 8.661 -9.049 1.00 95.19 97 LEU A O 1
ATOM 774 N N . LEU A 1 98 ? 6.091 7.771 -11.099 1.00 93.25 98 LEU A N 1
ATOM 775 C CA . LEU A 1 98 ? 5.786 9.036 -11.763 1.00 93.25 98 LEU A CA 1
ATOM 776 C C . LEU A 1 98 ? 4.425 9.599 -11.329 1.00 93.25 98 LEU A C 1
ATOM 778 O O . LEU A 1 98 ? 4.307 10.800 -11.115 1.00 93.25 98 LEU A O 1
ATOM 782 N N . GLU A 1 99 ? 3.418 8.738 -11.181 1.00 92.31 99 GLU A N 1
ATOM 783 C CA . GLU A 1 99 ? 2.066 9.124 -10.761 1.00 92.31 99 GLU A CA 1
ATOM 784 C C . GLU A 1 99 ? 2.010 9.504 -9.275 1.00 92.31 99 GLU A C 1
ATOM 786 O O . GLU A 1 99 ? 1.400 10.506 -8.911 1.00 92.31 99 GLU A O 1
ATOM 791 N N . LYS A 1 100 ? 2.670 8.729 -8.406 1.00 92.56 100 LYS A N 1
ATOM 792 C CA . LYS A 1 100 ? 2.562 8.881 -6.946 1.00 92.56 100 LYS A CA 1
ATOM 793 C C . LYS A 1 100 ? 3.510 9.914 -6.344 1.00 92.56 100 LYS A C 1
ATOM 795 O O . LYS A 1 100 ? 3.279 10.349 -5.215 1.00 92.56 100 LYS A O 1
ATOM 800 N N . ILE A 1 101 ? 4.609 10.259 -7.014 1.00 89.94 101 ILE A N 1
ATOM 801 C CA . ILE A 1 101 ? 5.629 11.147 -6.447 1.00 89.94 101 ILE A CA 1
ATOM 802 C C . ILE A 1 101 ? 5.432 12.575 -6.945 1.00 89.94 101 ILE A C 1
ATOM 804 O O . ILE A 1 101 ? 5.826 12.947 -8.051 1.00 89.94 101 ILE A O 1
ATOM 808 N N . ASN A 1 102 ? 4.858 13.400 -6.065 1.00 73.44 102 ASN A N 1
ATOM 809 C CA . ASN A 1 102 ? 4.667 14.828 -6.291 1.00 73.44 102 ASN A CA 1
ATOM 810 C C . ASN A 1 102 ? 5.987 15.495 -6.720 1.00 73.44 102 ASN A C 1
ATOM 812 O O . ASN A 1 102 ? 7.020 15.353 -6.061 1.00 73.44 102 ASN A O 1
ATOM 816 N N . ASN A 1 103 ? 5.928 16.270 -7.806 1.00 67.44 103 ASN A N 1
ATOM 817 C CA . ASN A 1 103 ? 7.049 16.999 -8.415 1.00 67.44 103 ASN A CA 1
ATOM 818 C C . ASN A 1 103 ? 8.111 16.154 -9.139 1.00 67.44 103 ASN A C 1
ATOM 820 O O . ASN A 1 103 ? 9.133 16.718 -9.529 1.00 67.44 103 ASN A O 1
ATOM 824 N N . CYS A 1 104 ? 7.893 14.858 -9.379 1.00 58.41 104 CYS A N 1
ATOM 825 C CA . CYS A 1 104 ? 8.744 14.108 -10.304 1.00 58.41 104 CYS A CA 1
ATOM 826 C C . CYS A 1 104 ? 8.457 14.561 -11.752 1.00 58.41 104 CYS A C 1
ATOM 828 O O . CYS A 1 104 ? 7.301 14.599 -12.171 1.00 58.41 104 CYS A O 1
ATOM 830 N N . ARG A 1 105 ? 9.487 14.956 -12.513 1.00 58.81 105 ARG A N 1
ATOM 831 C CA . ARG A 1 105 ? 9.365 15.392 -13.922 1.00 58.81 105 ARG A CA 1
ATOM 832 C C . ARG A 1 105 ? 10.401 14.669 -14.786 1.00 58.81 105 ARG A C 1
ATOM 834 O O . ARG A 1 105 ? 11.462 14.318 -14.274 1.00 58.81 105 ARG A O 1
ATOM 841 N N . TYR A 1 106 ? 10.041 14.411 -16.045 1.00 57.06 106 TYR A N 1
ATOM 842 C CA . TYR A 1 106 ? 10.885 13.750 -17.048 1.00 57.06 106 TYR A CA 1
ATOM 843 C C . TYR A 1 106 ? 12.026 14.646 -17.536 1.00 57.06 106 TYR A C 1
ATOM 845 O O . TYR A 1 106 ? 11.840 15.886 -1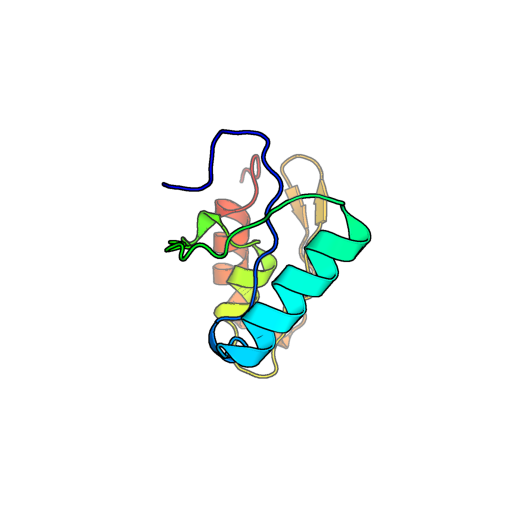7.547 1.00 57.06 106 TYR A O 1
#

Organism: Toxocara canis (NCBI:txid6265)

Secondary structure (DSSP, 8-state):
--S-SS--------GGG--HHHHHHHHHHHHHHHS-------------GGGS-HHHHHHHHSPTT------EEETTEEE----GGGGGGHHHHHHHHHHHSTT---

Foldseek 3Di:
DDDDPDPDDDDDDDPVPDDPVVLVVVQVVCCVVPVDGDDDDDDDDDDDPLNDALQVVLQVPDDPPDHQPDWDDDQQDIGGDDDPSCVVVVVVSVVSCCVRPPNNDD

pLDDT: mean 86.82, std 12.87, range [41.09, 97.5]